Protein AF-A0A3N2CWB0-F1 (afdb_monomer_lite)

Organism: NCBI:txid86796

Sequence (95 aa):
MPRCPTCGLDPELCGDEQRVWYPHRNVCYRDRAQKVAERKWRELHAKEPFHDGTGKRWAKEYSPQTPYHYDDGVTVSVHPTDLSPDDTFQTERQA

pLDDT: mean 76.63, std 19.3, range [35.62, 98.25]

Secondary structure (DSSP, 8-state):
-PPPTTT---HHHHS-TT----------HHHHHHHHHHHHHHHHHTTS-EE-SSSS-EESS-BTTB-EETTTT------SS---TTS--------

Radius of gyration: 24.96 Å; chains: 1; bounding box: 55×62×45 Å

Structure (mmCIF, N/CA/C/O backbone):
data_AF-A0A3N2CWB0-F1
#
_entry.id   AF-A0A3N2CWB0-F1
#
loop_
_atom_site.group_PDB
_atom_site.id
_atom_site.type_symbol
_atom_site.label_atom_id
_atom_site.label_al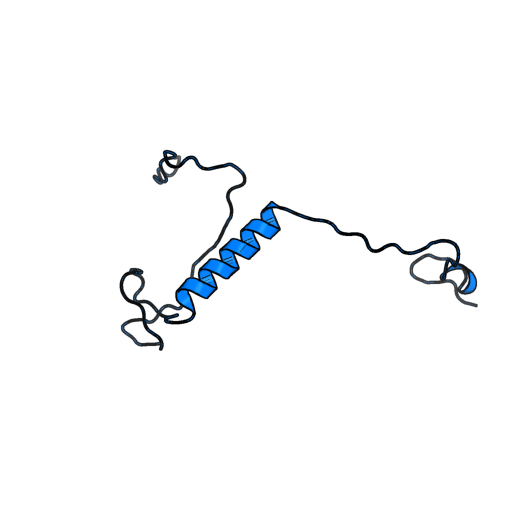t_id
_atom_site.label_comp_id
_atom_site.label_asym_id
_atom_site.label_entity_id
_atom_site.label_seq_id
_atom_site.pdbx_PDB_ins_code
_atom_site.Cartn_x
_atom_site.Cartn_y
_atom_site.Cartn_z
_atom_site.occupancy
_atom_site.B_iso_or_equiv
_atom_site.auth_seq_id
_atom_site.auth_comp_id
_atom_site.auth_asym_id
_atom_site.auth_atom_id
_atom_site.pdbx_PDB_model_num
ATOM 1 N N . MET A 1 1 ? 22.596 -42.278 -24.694 1.00 56.81 1 MET A N 1
ATOM 2 C CA . MET A 1 1 ? 22.153 -41.463 -23.541 1.00 56.81 1 MET A CA 1
ATOM 3 C C . MET A 1 1 ? 20.899 -40.704 -23.954 1.00 56.81 1 MET A C 1
ATOM 5 O O . MET A 1 1 ? 20.847 -40.312 -25.115 1.00 56.81 1 MET A O 1
ATOM 9 N N . PRO A 1 2 ? 19.864 -40.565 -23.105 1.00 73.12 2 PRO A N 1
ATOM 10 C CA . PRO A 1 2 ? 18.673 -39.806 -23.483 1.00 73.12 2 PRO A CA 1
ATOM 11 C C . PRO A 1 2 ? 19.013 -38.313 -23.645 1.00 73.12 2 PRO A C 1
ATOM 13 O O . PRO A 1 2 ? 19.788 -37.767 -22.861 1.00 73.12 2 PRO A O 1
ATOM 16 N N . ARG A 1 3 ? 18.445 -37.674 -24.676 1.00 78.12 3 ARG A N 1
ATOM 17 C CA . ARG A 1 3 ? 18.577 -36.231 -24.951 1.00 78.12 3 ARG A CA 1
ATOM 18 C C . ARG A 1 3 ? 17.885 -35.396 -23.872 1.00 78.12 3 ARG A C 1
ATOM 20 O O . ARG A 1 3 ? 16.944 -35.865 -23.232 1.00 78.12 3 ARG A O 1
ATOM 27 N N . CYS A 1 4 ? 18.321 -34.148 -23.704 1.00 72.00 4 CYS A N 1
ATOM 28 C CA . CYS A 1 4 ? 17.696 -33.201 -22.788 1.00 72.00 4 CYS A CA 1
ATOM 29 C C . CYS A 1 4 ? 16.213 -32.994 -23.159 1.00 72.00 4 CYS A C 1
ATOM 31 O O . CYS A 1 4 ? 15.926 -32.598 -24.289 1.00 72.00 4 CYS A O 1
ATOM 33 N N . PRO A 1 5 ? 15.260 -33.203 -22.235 1.00 65.19 5 PRO A N 1
ATOM 34 C CA . PRO A 1 5 ? 13.831 -33.090 -22.529 1.00 65.19 5 PRO A CA 1
ATOM 35 C C . PRO A 1 5 ? 13.359 -31.643 -22.753 1.00 65.19 5 PRO A C 1
ATOM 37 O O . PRO A 1 5 ? 12.273 -31.439 -23.284 1.00 65.19 5 PRO A O 1
ATOM 40 N N . THR A 1 6 ? 14.162 -30.644 -22.371 1.00 69.69 6 THR A N 1
ATOM 41 C CA . THR A 1 6 ? 13.813 -29.219 -22.501 1.00 69.69 6 THR A CA 1
ATOM 42 C C . THR A 1 6 ? 14.306 -28.612 -23.813 1.00 69.69 6 THR A C 1
ATOM 44 O O . THR A 1 6 ? 13.572 -27.870 -24.456 1.00 69.69 6 THR A O 1
ATOM 47 N N . CYS A 1 7 ? 15.547 -28.905 -24.219 1.00 73.31 7 CYS A N 1
ATOM 48 C CA . CYS A 1 7 ? 16.156 -28.317 -25.421 1.00 73.31 7 CYS A CA 1
ATOM 49 C C . CYS A 1 7 ? 16.476 -29.334 -26.528 1.00 73.31 7 CYS A C 1
ATOM 51 O O . CYS A 1 7 ? 16.884 -28.936 -27.615 1.00 73.31 7 CYS A O 1
ATOM 53 N N . GLY A 1 8 ? 16.300 -30.636 -26.281 1.00 71.75 8 GLY A N 1
ATOM 54 C CA . GLY A 1 8 ? 16.489 -31.697 -27.274 1.00 71.75 8 GLY A CA 1
ATOM 55 C C . GLY A 1 8 ? 17.943 -32.019 -27.634 1.00 71.75 8 GLY A C 1
ATOM 56 O O . GLY A 1 8 ? 18.160 -32.841 -28.522 1.00 71.75 8 GLY A O 1
ATOM 57 N N . LEU A 1 9 ? 18.928 -31.399 -26.977 1.00 70.62 9 LEU A N 1
ATOM 58 C CA . LEU A 1 9 ? 20.359 -31.614 -27.231 1.00 70.62 9 LEU A CA 1
ATOM 59 C C . LEU A 1 9 ? 20.931 -32.773 -26.402 1.00 70.62 9 LEU A C 1
ATOM 61 O O . LEU A 1 9 ? 20.358 -33.160 -25.380 1.00 70.62 9 LEU A O 1
ATOM 65 N N . ASP A 1 10 ? 22.068 -33.320 -26.836 1.00 72.44 10 ASP A N 1
ATOM 66 C CA . ASP A 1 10 ? 22.812 -34.311 -26.053 1.00 72.44 10 ASP A CA 1
ATOM 67 C C . ASP A 1 10 ? 23.320 -33.698 -24.728 1.00 72.44 10 ASP A C 1
ATOM 69 O O . ASP A 1 10 ? 23.606 -32.498 -24.688 1.00 72.44 10 ASP A O 1
ATOM 73 N N . PRO A 1 11 ? 23.428 -34.476 -23.630 1.00 64.88 11 PRO A N 1
ATOM 74 C CA . PRO A 1 11 ? 23.760 -33.945 -22.300 1.00 64.88 11 PRO A CA 1
ATOM 75 C C . PRO A 1 11 ? 25.053 -33.117 -22.239 1.00 64.88 11 PRO A C 1
ATOM 77 O O . PRO A 1 11 ? 25.100 -32.122 -21.523 1.00 64.88 11 PRO A O 1
ATOM 80 N N . GLU A 1 12 ? 26.059 -33.481 -23.035 1.00 62.47 12 GLU A N 1
ATOM 81 C CA . GLU A 1 12 ? 27.357 -32.793 -23.145 1.00 62.47 12 GLU A CA 1
ATOM 82 C C . GLU A 1 12 ? 27.254 -31.416 -23.827 1.00 62.47 12 GLU A C 1
ATOM 84 O O . GLU A 1 12 ? 28.090 -30.551 -23.605 1.00 62.47 12 GLU A O 1
ATOM 89 N N . LEU A 1 13 ? 26.203 -31.194 -24.624 1.00 61.53 13 LEU A N 1
ATOM 90 C CA . LEU A 1 13 ? 25.900 -29.928 -25.307 1.00 61.53 13 LEU A CA 1
ATOM 91 C C . LEU A 1 13 ? 24.814 -29.117 -24.584 1.00 61.53 13 LEU A C 1
ATOM 93 O O . LEU A 1 13 ? 24.601 -27.943 -24.880 1.00 61.53 13 LEU A O 1
ATOM 97 N N . CYS A 1 14 ? 24.084 -29.747 -23.660 1.00 66.69 14 CYS A N 1
ATOM 98 C CA . CYS A 1 14 ? 23.040 -29.096 -22.874 1.00 66.69 14 CYS A CA 1
ATOM 99 C C . CYS A 1 14 ? 23.624 -28.083 -21.869 1.00 66.69 14 CYS A C 1
ATOM 101 O O . CYS A 1 14 ? 22.936 -27.132 -21.494 1.00 66.69 14 CYS A O 1
ATOM 103 N N . GLY A 1 15 ? 24.881 -28.267 -21.457 1.00 59.38 15 GLY A N 1
ATOM 104 C CA . GLY A 1 15 ? 25.702 -27.244 -20.815 1.00 59.38 15 GLY A CA 1
ATOM 105 C C . GLY A 1 15 ? 26.586 -26.580 -21.863 1.00 59.38 15 GLY A C 1
ATOM 106 O O . GLY A 1 15 ? 27.698 -27.027 -22.102 1.00 59.38 15 GLY A O 1
ATOM 107 N N . ASP A 1 16 ? 26.079 -25.547 -22.530 1.00 57.75 16 ASP A N 1
ATOM 108 C CA . ASP A 1 16 ? 26.852 -24.813 -23.532 1.00 57.75 16 ASP A CA 1
ATOM 109 C C . ASP A 1 16 ? 27.947 -23.981 -22.836 1.00 57.75 16 ASP A C 1
ATOM 111 O O . ASP A 1 16 ? 27.694 -22.871 -22.369 1.00 57.75 16 ASP A O 1
ATOM 115 N N . GLU A 1 17 ? 29.164 -24.530 -22.748 1.00 54.88 17 GLU A N 1
ATOM 116 C CA . GLU A 1 17 ? 30.352 -23.849 -22.205 1.00 54.88 17 GLU A CA 1
ATOM 117 C C . GLU A 1 17 ? 30.725 -22.570 -22.989 1.00 54.88 17 GLU A C 1
ATOM 119 O O . GLU A 1 17 ? 31.504 -21.753 -22.497 1.00 54.88 17 GLU A O 1
ATOM 124 N N . GLN A 1 18 ? 30.158 -22.354 -24.187 1.00 47.84 18 GLN A N 1
ATOM 125 C CA . GLN A 1 18 ? 30.347 -21.143 -24.995 1.00 47.84 18 GLN A CA 1
ATOM 126 C C . GLN A 1 18 ? 29.229 -20.105 -24.809 1.00 47.84 18 GLN A C 1
ATOM 128 O O . GLN A 1 18 ? 29.427 -18.928 -25.128 1.00 47.84 18 GLN A O 1
ATOM 133 N N . ARG A 1 19 ? 28.066 -20.481 -24.260 1.00 50.09 19 ARG A N 1
ATOM 134 C CA . ARG A 1 19 ? 27.010 -19.533 -23.876 1.00 50.09 19 ARG A CA 1
ATOM 135 C C . ARG A 1 19 ? 27.170 -19.143 -22.420 1.00 50.09 19 ARG A C 1
ATOM 137 O O . ARG A 1 19 ? 26.628 -19.761 -21.507 1.00 50.09 19 ARG A O 1
ATOM 144 N N . VAL A 1 20 ? 27.855 -18.023 -22.216 1.00 51.75 20 VAL A N 1
ATOM 145 C CA . VAL A 1 20 ? 27.803 -17.304 -20.946 1.00 51.75 20 VAL A CA 1
ATOM 146 C C . VAL A 1 20 ? 26.357 -16.851 -20.725 1.00 51.75 20 VAL A C 1
ATOM 148 O O . VAL A 1 20 ? 25.847 -15.959 -21.404 1.00 51.75 20 VAL A O 1
ATOM 151 N N . TRP A 1 21 ? 25.665 -17.498 -19.792 1.00 55.03 21 TRP A N 1
ATOM 152 C CA . TRP A 1 21 ? 24.341 -17.080 -19.348 1.00 55.03 21 TRP A CA 1
ATOM 153 C C . TRP A 1 21 ? 24.490 -15.780 -18.556 1.00 55.03 21 TRP A C 1
ATOM 155 O O . TRP A 1 21 ? 24.853 -15.787 -17.381 1.00 55.03 21 TRP A O 1
ATOM 165 N N . TYR A 1 22 ? 24.253 -14.645 -19.210 1.00 51.12 22 TYR A N 1
ATOM 166 C CA . TYR A 1 22 ? 24.308 -13.343 -18.553 1.00 51.12 22 TYR A CA 1
ATOM 167 C C . TYR A 1 22 ? 23.006 -13.066 -17.789 1.00 51.12 22 TYR A C 1
ATOM 169 O O . TYR A 1 22 ? 21.915 -13.312 -18.319 1.00 51.12 22 TYR A O 1
ATOM 177 N N . PRO A 1 23 ? 23.078 -12.520 -16.562 1.00 54.97 23 PRO A N 1
ATOM 178 C CA . PRO A 1 23 ? 21.887 -12.063 -15.865 1.00 54.97 23 PRO A CA 1
ATOM 179 C C . PRO A 1 23 ? 21.203 -10.974 -16.699 1.00 54.97 23 PRO A C 1
ATOM 181 O O . PRO A 1 23 ? 21.825 -9.983 -17.079 1.00 54.97 23 PRO A O 1
ATOM 184 N N . HIS A 1 24 ? 19.914 -11.149 -16.974 1.00 48.47 24 HIS A N 1
ATOM 185 C CA . HIS A 1 24 ? 19.094 -10.144 -17.642 1.00 48.47 24 HIS A CA 1
ATOM 186 C C . HIS A 1 24 ? 18.135 -9.511 -16.629 1.00 48.47 24 HIS A C 1
ATOM 188 O O . HIS A 1 24 ? 17.626 -10.180 -15.730 1.00 48.47 24 HIS A O 1
ATOM 194 N N . ARG A 1 25 ? 17.892 -8.203 -16.764 1.00 59.66 25 ARG A N 1
ATOM 195 C CA . ARG A 1 25 ? 16.962 -7.451 -15.913 1.00 59.66 25 ARG A CA 1
ATOM 196 C C . ARG A 1 25 ? 15.933 -6.737 -16.775 1.00 59.66 25 ARG A C 1
ATOM 198 O O . ARG A 1 25 ? 16.286 -5.829 -17.520 1.00 59.66 25 ARG A O 1
ATOM 205 N N . ASN A 1 26 ? 14.666 -7.076 -16.577 1.00 69.06 26 ASN A N 1
ATOM 206 C CA . ASN A 1 26 ? 13.537 -6.327 -17.121 1.00 69.06 26 ASN A CA 1
ATOM 207 C C . ASN A 1 26 ? 13.005 -5.364 -16.053 1.00 69.06 26 ASN A C 1
ATOM 209 O O . ASN A 1 26 ? 12.846 -5.751 -14.897 1.00 69.06 26 ASN A O 1
ATOM 213 N N . VAL A 1 27 ? 12.753 -4.103 -16.418 1.00 71.94 27 VAL A N 1
ATOM 214 C CA . VAL A 1 27 ? 12.239 -3.078 -15.495 1.00 71.94 27 VAL A CA 1
ATOM 215 C C . VAL A 1 27 ? 10.935 -2.513 -16.043 1.00 71.94 27 VAL A C 1
ATOM 217 O O . VAL A 1 27 ? 10.928 -1.861 -17.082 1.00 71.94 27 VAL A O 1
ATOM 220 N N . CYS A 1 28 ? 9.836 -2.715 -15.316 1.00 80.00 28 CYS A N 1
ATOM 221 C CA . CYS A 1 28 ? 8.579 -2.017 -15.566 1.00 80.00 28 CYS A CA 1
ATOM 222 C C . CYS A 1 28 ? 8.451 -0.846 -14.583 1.00 80.00 28 CYS A C 1
ATOM 224 O O . CYS A 1 28 ? 8.266 -1.048 -13.384 1.00 80.00 28 CYS A O 1
ATOM 226 N N . TYR A 1 29 ? 8.555 0.391 -15.075 1.00 79.19 29 TYR A N 1
ATOM 227 C CA . TYR A 1 29 ? 8.484 1.581 -14.218 1.00 79.19 29 TYR A CA 1
ATOM 228 C C . TYR A 1 29 ? 7.106 1.777 -13.578 1.00 79.19 29 TYR A C 1
ATOM 230 O O . TYR A 1 29 ? 7.039 2.203 -12.426 1.00 79.19 29 TYR A O 1
ATOM 238 N N . ARG A 1 30 ? 6.026 1.402 -14.279 1.00 84.19 30 ARG A N 1
ATOM 239 C CA . ARG A 1 30 ? 4.662 1.437 -13.734 1.00 84.19 30 ARG A CA 1
ATOM 240 C C . ARG A 1 30 ? 4.515 0.495 -12.541 1.00 84.19 30 ARG A C 1
ATOM 242 O O . ARG A 1 30 ? 4.075 0.928 -11.483 1.00 84.19 30 ARG A O 1
ATOM 249 N N . ASP A 1 31 ? 4.933 -0.762 -12.695 1.00 84.88 31 ASP A N 1
ATOM 250 C CA . ASP A 1 31 ? 4.899 -1.746 -11.606 1.00 84.88 31 ASP A CA 1
ATOM 251 C C . ASP A 1 31 ? 5.786 -1.305 -10.435 1.00 84.88 31 ASP A C 1
ATOM 253 O O . ASP A 1 31 ? 5.347 -1.289 -9.288 1.00 84.88 31 ASP A O 1
ATOM 257 N N . ARG A 1 32 ? 6.998 -0.808 -10.722 1.00 83.06 32 ARG A N 1
ATOM 258 C CA . ARG A 1 32 ? 7.882 -0.238 -9.697 1.00 83.06 32 ARG A CA 1
ATOM 259 C C . ARG A 1 32 ? 7.195 0.881 -8.908 1.00 83.06 32 ARG A C 1
ATOM 261 O O . ARG A 1 32 ? 7.301 0.902 -7.684 1.00 83.06 32 ARG A O 1
ATOM 268 N N . ALA A 1 33 ? 6.523 1.812 -9.584 1.00 87.75 33 ALA A N 1
ATOM 269 C CA . ALA A 1 33 ? 5.814 2.911 -8.935 1.00 87.75 33 ALA A CA 1
ATOM 270 C C . ALA A 1 33 ? 4.628 2.407 -8.100 1.00 87.75 33 ALA A C 1
ATOM 272 O O . ALA A 1 33 ? 4.479 2.818 -6.949 1.00 87.75 33 ALA A O 1
ATOM 273 N N . GLN A 1 34 ? 3.844 1.465 -8.631 1.00 89.75 34 GLN A N 1
ATOM 274 C CA . GLN A 1 34 ? 2.728 0.853 -7.913 1.00 89.75 34 GLN A CA 1
ATOM 275 C C . GLN A 1 34 ? 3.201 0.141 -6.641 1.00 89.75 34 GLN A C 1
ATOM 277 O O . GLN A 1 34 ? 2.668 0.397 -5.566 1.00 89.75 34 GLN A O 1
ATOM 282 N N . LYS A 1 35 ? 4.270 -0.659 -6.716 1.00 89.81 35 LYS A N 1
ATOM 283 C CA . LYS A 1 35 ? 4.857 -1.331 -5.545 1.00 89.81 35 LYS A CA 1
ATOM 284 C C . LYS A 1 35 ? 5.357 -0.346 -4.491 1.00 89.81 35 LYS A C 1
ATOM 286 O O . LYS A 1 35 ? 5.246 -0.605 -3.294 1.00 89.81 35 LYS A O 1
ATOM 291 N N . VAL A 1 36 ? 5.903 0.7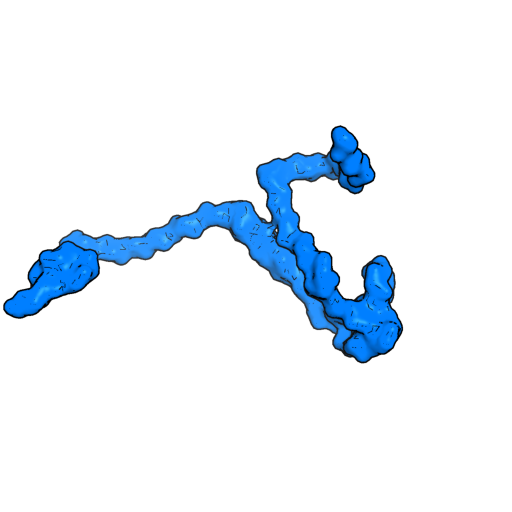95 -4.914 1.00 90.38 36 VAL A N 1
ATOM 292 C CA . VAL A 1 36 ? 6.292 1.872 -3.991 1.00 90.38 36 VAL A CA 1
ATOM 293 C C . VAL A 1 36 ? 5.064 2.500 -3.330 1.00 90.38 36 VAL A C 1
ATOM 295 O O . VAL A 1 36 ? 5.105 2.743 -2.125 1.00 90.38 36 VAL A O 1
ATOM 298 N N . ALA A 1 37 ? 3.988 2.750 -4.078 1.00 91.31 37 ALA A N 1
ATOM 299 C CA . ALA A 1 37 ? 2.747 3.304 -3.541 1.00 91.31 37 ALA A CA 1
ATOM 300 C C . ALA A 1 37 ? 2.083 2.348 -2.534 1.00 91.31 37 ALA A C 1
ATOM 302 O O . ALA A 1 37 ? 1.773 2.764 -1.421 1.00 91.31 37 ALA A O 1
ATOM 303 N N . GLU A 1 38 ? 1.966 1.060 -2.876 1.00 93.00 38 GLU A N 1
ATOM 304 C CA . GLU A 1 38 ? 1.471 0.000 -1.984 1.00 93.00 38 GLU A CA 1
ATOM 305 C C . GLU A 1 38 ? 2.280 -0.055 -0.678 1.00 93.00 38 GLU A C 1
ATOM 307 O O . GLU A 1 38 ? 1.720 -0.143 0.413 1.00 93.00 38 GLU A O 1
ATOM 312 N N . ARG A 1 39 ? 3.614 0.039 -0.766 1.00 94.19 39 ARG A N 1
ATOM 313 C CA . ARG A 1 39 ? 4.473 0.053 0.423 1.00 94.19 39 ARG A CA 1
ATOM 314 C C . ARG A 1 39 ? 4.230 1.287 1.291 1.00 94.19 39 ARG A C 1
ATOM 316 O O . ARG A 1 39 ? 4.071 1.140 2.497 1.00 94.19 39 ARG A O 1
ATOM 323 N N . LYS A 1 40 ? 4.169 2.480 0.692 1.00 93.50 40 LYS A N 1
ATOM 324 C CA . LYS A 1 40 ? 3.893 3.726 1.427 1.00 93.50 40 LYS A CA 1
ATOM 325 C C . LYS A 1 40 ? 2.531 3.691 2.122 1.00 93.50 40 LYS A C 1
ATOM 327 O O . LYS A 1 40 ? 2.422 4.159 3.250 1.00 93.50 40 LYS A O 1
ATOM 332 N N . TRP A 1 41 ? 1.517 3.118 1.471 1.00 93.50 41 TRP A N 1
ATOM 333 C CA . TRP A 1 41 ? 0.189 2.924 2.056 1.00 93.50 41 TRP A CA 1
ATOM 334 C C . TRP A 1 41 ? 0.246 2.080 3.333 1.00 93.50 41 TRP A C 1
ATOM 336 O O . TRP A 1 41 ? -0.266 2.493 4.372 1.00 93.50 41 TRP A O 1
ATOM 346 N N . ARG A 1 42 ? 0.944 0.940 3.285 1.00 94.31 42 ARG A N 1
ATOM 347 C CA . ARG A 1 42 ? 1.143 0.072 4.455 1.00 94.31 42 ARG A CA 1
ATOM 348 C C . ARG A 1 42 ? 1.936 0.763 5.557 1.00 94.31 42 ARG A C 1
ATOM 350 O O . ARG A 1 42 ? 1.563 0.685 6.719 1.00 94.31 42 ARG A O 1
ATOM 357 N N . GLU A 1 43 ? 3.021 1.450 5.204 1.00 94.00 43 GLU A N 1
ATOM 358 C CA . GLU A 1 43 ? 3.869 2.170 6.164 1.00 94.00 43 GLU A CA 1
ATOM 359 C C . GLU A 1 43 ? 3.096 3.263 6.915 1.00 94.00 43 GLU A C 1
ATOM 361 O O . GLU A 1 43 ? 3.291 3.424 8.120 1.00 94.00 43 GLU A O 1
ATOM 366 N N . LEU A 1 44 ? 2.199 3.978 6.226 1.00 93.50 44 LEU A N 1
ATOM 367 C CA . LEU A 1 44 ? 1.368 5.026 6.820 1.00 93.50 44 LEU A CA 1
ATOM 368 C C . LEU A 1 44 ? 0.455 4.480 7.930 1.00 93.50 44 LEU A C 1
ATOM 370 O O . LEU A 1 44 ? 0.337 5.106 8.982 1.00 93.50 44 LEU A O 1
ATOM 374 N N . HIS A 1 45 ? -0.131 3.300 7.722 1.00 94.56 45 HIS A N 1
ATOM 375 C CA . HIS A 1 45 ? -1.119 2.711 8.634 1.00 94.56 45 HIS A CA 1
ATOM 376 C C . HIS A 1 45 ? -0.544 1.624 9.548 1.00 94.56 45 HIS A C 1
ATOM 378 O O . HIS A 1 45 ? -1.233 1.128 10.431 1.00 94.56 45 HIS A O 1
ATOM 384 N N . ALA A 1 46 ? 0.739 1.278 9.409 1.00 94.12 46 ALA A N 1
ATOM 385 C CA . ALA A 1 46 ? 1.369 0.205 10.180 1.00 94.12 46 ALA A CA 1
ATOM 386 C C . ALA A 1 46 ? 1.273 0.399 11.703 1.00 94.12 46 ALA A C 1
ATOM 388 O O . ALA A 1 46 ? 1.253 -0.576 12.450 1.00 94.12 46 ALA A O 1
ATOM 389 N N . LYS A 1 47 ? 1.242 1.652 12.179 1.00 95.69 47 LYS A N 1
ATOM 390 C CA . LYS A 1 47 ? 1.142 1.956 13.615 1.00 95.69 47 LYS A CA 1
ATOM 391 C C . LYS A 1 47 ? -0.277 1.833 14.152 1.00 95.69 47 LYS A C 1
ATOM 393 O O . LYS A 1 47 ? -0.428 1.496 15.321 1.00 95.69 47 LYS A O 1
ATOM 398 N N . GLU A 1 48 ? -1.276 2.136 13.332 1.00 97.19 48 GLU A N 1
ATOM 399 C CA . GLU A 1 48 ? -2.692 2.151 13.695 1.00 97.19 48 GLU A CA 1
ATOM 400 C C . GLU A 1 48 ? -3.484 1.565 12.525 1.00 97.19 48 GLU A C 1
ATOM 402 O O . GLU A 1 48 ? -3.976 2.313 11.686 1.00 97.19 48 GLU A O 1
ATOM 407 N N . PRO A 1 49 ? -3.540 0.229 12.401 1.00 97.50 49 PRO A N 1
ATOM 408 C CA . PRO A 1 49 ? -4.026 -0.399 11.184 1.00 97.50 49 PRO A CA 1
ATOM 409 C C . PRO A 1 49 ? -5.550 -0.476 11.091 1.00 97.50 49 PRO A C 1
ATOM 411 O O . PRO A 1 49 ? -6.057 -0.837 10.034 1.00 97.50 49 PRO A O 1
ATOM 414 N N . PHE A 1 50 ? -6.283 -0.164 12.161 1.00 98.25 50 PHE A N 1
ATOM 415 C CA . PHE A 1 50 ? -7.738 -0.283 12.193 1.00 98.25 50 PHE A CA 1
ATOM 416 C C . PHE A 1 50 ? -8.423 1.082 12.188 1.00 98.25 50 PHE A C 1
ATOM 418 O O . PHE A 1 50 ? -7.972 1.989 12.880 1.00 98.25 50 PHE A O 1
ATOM 425 N N . HIS A 1 51 ? -9.538 1.228 11.472 1.00 96.56 51 HIS A N 1
ATOM 426 C CA . HIS A 1 51 ? -10.312 2.466 11.389 1.00 96.56 51 HIS A CA 1
ATOM 427 C C . HIS A 1 51 ? -11.826 2.237 11.433 1.00 96.56 51 HIS A C 1
ATOM 429 O O . HIS A 1 51 ? -12.332 1.120 11.333 1.00 96.56 51 HIS A O 1
ATOM 435 N N . ASP A 1 52 ? -12.564 3.330 11.603 1.00 96.62 52 ASP A N 1
ATOM 436 C CA . ASP A 1 52 ? -14.029 3.369 11.725 1.00 96.62 52 ASP A CA 1
ATOM 437 C C . ASP A 1 52 ? -14.779 3.458 10.378 1.00 96.62 52 ASP A C 1
ATOM 439 O O . ASP A 1 52 ? -15.982 3.698 10.340 1.00 96.62 52 ASP A O 1
ATOM 443 N N . GLY A 1 53 ? -14.070 3.301 9.257 1.00 92.81 53 GLY A N 1
ATOM 444 C CA . GLY A 1 53 ? -14.615 3.462 7.902 1.00 92.81 53 GLY A CA 1
ATOM 445 C C . GLY A 1 53 ? -14.645 4.909 7.392 1.00 92.81 53 GLY A C 1
ATOM 446 O O . GLY A 1 53 ? -14.798 5.121 6.195 1.00 92.81 53 GLY A O 1
ATOM 447 N N . THR A 1 54 ? -14.436 5.911 8.253 1.00 92.12 54 THR A N 1
ATOM 448 C CA . THR A 1 54 ? -14.416 7.333 7.851 1.00 92.12 54 THR A CA 1
ATOM 449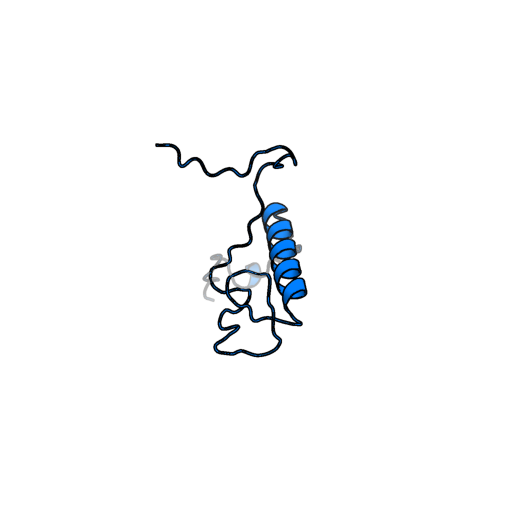 C C . THR A 1 54 ? -13.014 7.852 7.533 1.00 92.12 54 THR A C 1
ATOM 451 O O . THR A 1 54 ? -12.865 8.941 6.978 1.00 92.12 54 THR A O 1
ATOM 454 N N . GLY A 1 55 ? -11.982 7.107 7.944 1.00 84.50 55 GLY A N 1
ATOM 455 C CA . GLY A 1 55 ? -10.575 7.494 7.818 1.00 84.50 55 GLY A CA 1
ATOM 456 C C . GLY A 1 55 ? -10.139 8.591 8.796 1.00 84.50 55 GLY A C 1
ATOM 457 O O . GLY A 1 55 ? -8.988 9.020 8.750 1.00 84.50 55 GLY A O 1
ATOM 458 N N . LYS A 1 56 ? -11.027 9.053 9.690 1.00 90.00 56 LYS A N 1
ATOM 459 C CA . LYS A 1 56 ? -10.721 10.093 10.689 1.00 90.00 56 LYS A CA 1
ATOM 460 C C . LYS A 1 56 ? -10.257 9.521 12.021 1.00 90.00 56 LYS A C 1
ATOM 462 O O . LYS A 1 56 ? -9.553 10.203 12.762 1.00 90.00 56 LYS A O 1
ATOM 467 N N . ARG A 1 57 ? -10.666 8.292 12.337 1.00 94.06 57 ARG A N 1
ATOM 468 C CA . ARG A 1 57 ? -10.319 7.612 13.581 1.00 94.06 57 ARG A CA 1
ATOM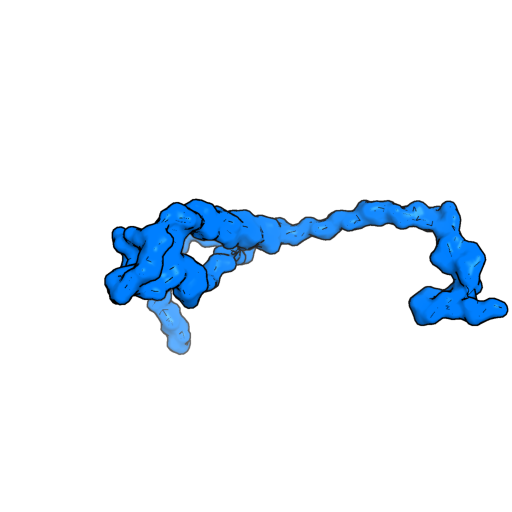 469 C C . ARG A 1 57 ? -9.584 6.321 13.275 1.00 94.06 57 ARG A C 1
ATOM 471 O O . ARG A 1 57 ? -10.127 5.458 12.590 1.00 94.06 57 ARG A O 1
ATOM 478 N N . TRP A 1 58 ? -8.393 6.204 13.849 1.00 96.81 58 TRP A N 1
ATOM 479 C CA . TRP A 1 58 ? -7.504 5.059 13.707 1.00 96.81 58 TRP A CA 1
ATOM 480 C C . TRP A 1 58 ? -7.167 4.465 15.077 1.00 96.81 58 TRP A C 1
ATOM 482 O O . TRP A 1 58 ? -7.265 5.145 16.102 1.00 96.81 58 TRP A O 1
ATOM 492 N N . ALA A 1 59 ? -6.837 3.179 15.105 1.00 97.56 59 ALA A N 1
ATOM 493 C CA . ALA A 1 59 ? -6.526 2.435 16.313 1.00 97.56 59 ALA A CA 1
ATOM 494 C C . ALA A 1 59 ? -5.478 1.350 16.049 1.00 97.56 59 ALA A C 1
ATOM 496 O O . ALA A 1 59 ? -5.382 0.787 14.958 1.00 97.56 59 ALA A O 1
ATOM 497 N N . LYS A 1 60 ? -4.707 1.035 17.094 1.00 98.06 60 LYS A N 1
ATOM 498 C CA . LYS A 1 60 ? -3.702 -0.039 17.075 1.00 98.06 60 LYS A CA 1
ATOM 499 C C . LYS A 1 60 ? -4.315 -1.434 17.043 1.00 98.06 60 LYS A C 1
ATOM 501 O O . LYS A 1 60 ? -3.717 -2.355 16.500 1.00 98.06 60 LYS A O 1
ATOM 506 N N . GLU A 1 61 ? -5.490 -1.579 17.641 1.00 97.94 61 GLU A N 1
ATOM 507 C CA . GLU A 1 61 ? -6.171 -2.852 17.834 1.00 97.94 61 GLU A CA 1
ATOM 508 C C . GLU A 1 61 ? -7.582 -2.786 17.259 1.00 97.94 61 GLU A C 1
ATOM 510 O O . GLU A 1 61 ? -8.211 -1.724 17.207 1.00 97.94 61 GLU A O 1
ATOM 515 N N . TYR A 1 62 ? -8.075 -3.946 16.838 1.00 97.62 62 TYR A N 1
ATOM 516 C CA . TYR A 1 62 ? -9.450 -4.102 16.401 1.00 97.62 62 TYR A CA 1
ATOM 517 C C . TYR A 1 62 ? -10.417 -3.773 17.544 1.00 97.62 62 TYR A C 1
ATOM 519 O O . TYR A 1 62 ? -10.236 -4.208 18.682 1.00 97.62 62 TYR A O 1
ATOM 527 N N . SER A 1 63 ? -11.495 -3.061 17.222 1.00 98.00 63 SER A N 1
ATOM 528 C CA . SER A 1 63 ? -12.620 -2.868 18.134 1.00 98.00 63 SER A CA 1
ATOM 529 C C . SER A 1 63 ? -13.924 -2.728 17.349 1.00 98.00 63 SER A C 1
ATOM 531 O O . SER A 1 63 ? -13.884 -2.372 16.171 1.00 98.00 63 SER A O 1
ATOM 533 N N . PRO A 1 64 ? -15.097 -2.905 17.981 1.00 97.88 64 PRO A N 1
ATOM 534 C CA . PRO A 1 64 ? -16.370 -2.593 17.333 1.00 97.88 64 PRO A CA 1
ATOM 535 C C . PRO A 1 64 ? -16.472 -1.141 16.827 1.00 97.88 64 PRO A C 1
ATOM 537 O O . PRO A 1 64 ? -17.260 -0.867 15.929 1.00 97.88 64 PRO A O 1
ATOM 540 N N . GLN A 1 65 ? -15.694 -0.206 17.390 1.00 97.00 65 GLN A N 1
ATOM 541 C CA . GLN A 1 65 ? -15.652 1.196 16.959 1.00 97.00 65 GLN A CA 1
ATOM 542 C C . GLN A 1 65 ? -14.667 1.449 15.809 1.00 97.00 65 GLN A C 1
ATOM 544 O O . GLN A 1 65 ? -14.821 2.435 15.096 1.00 97.00 65 GLN A O 1
ATOM 549 N N . THR A 1 66 ? -13.669 0.584 15.629 1.00 97.75 66 THR A N 1
ATOM 550 C CA . THR A 1 66 ? -12.684 0.620 14.536 1.00 97.75 66 THR A CA 1
ATOM 551 C C . THR A 1 66 ? -12.533 -0.781 13.934 1.00 97.75 66 THR A C 1
ATOM 553 O O . THR A 1 66 ? -11.523 -1.446 14.182 1.00 97.75 66 THR A O 1
ATOM 556 N N . PRO A 1 67 ? -13.556 -1.292 13.224 1.00 97.81 67 PRO A N 1
ATOM 557 C CA . PRO A 1 67 ? -13.575 -2.693 12.827 1.00 97.81 67 PRO A CA 1
ATOM 558 C C . PRO A 1 67 ? -12.831 -2.982 11.517 1.00 97.81 67 PRO A C 1
ATOM 560 O O . PRO A 1 67 ? -12.582 -4.149 11.230 1.00 97.81 67 PRO A O 1
ATOM 563 N N . TYR A 1 68 ? -12.496 -1.963 10.721 1.00 97.81 68 TYR A N 1
ATOM 564 C CA . TYR A 1 68 ? -11.938 -2.141 9.377 1.00 97.81 68 TYR A CA 1
ATOM 565 C C . TYR A 1 68 ? -10.418 -2.031 9.399 1.00 97.81 68 TYR A C 1
ATOM 567 O O . TYR A 1 68 ? -9.887 -1.073 9.955 1.00 97.81 68 TYR A O 1
ATOM 575 N N . HIS A 1 69 ? -9.714 -2.984 8.800 1.00 97.50 69 HIS A N 1
ATOM 576 C CA . HIS A 1 69 ? -8.275 -2.893 8.576 1.00 97.50 69 HIS A CA 1
ATOM 577 C C . HIS A 1 69 ? -7.978 -1.951 7.395 1.00 97.50 69 HIS A C 1
ATOM 579 O O . HIS A 1 69 ? -8.764 -1.863 6.459 1.00 97.50 69 HIS A O 1
ATOM 585 N N . TYR A 1 70 ? -6.825 -1.278 7.384 1.00 95.44 70 TYR A N 1
ATOM 586 C CA . TYR A 1 70 ? -6.458 -0.294 6.350 1.00 95.44 70 TYR A CA 1
ATOM 587 C C . TYR A 1 70 ? -6.395 -0.846 4.914 1.00 95.44 70 TYR A C 1
ATOM 589 O O . TYR A 1 70 ? -6.345 -0.077 3.959 1.00 95.44 70 TYR A O 1
ATOM 597 N N . ASP A 1 71 ? -6.357 -2.167 4.752 1.00 95.44 71 ASP A N 1
ATOM 598 C CA . ASP A 1 71 ? -6.373 -2.838 3.446 1.00 95.44 71 ASP A CA 1
ATOM 599 C C . ASP A 1 71 ? -7.771 -3.372 3.069 1.00 95.44 71 ASP A C 1
ATOM 601 O O . ASP A 1 71 ? -7.962 -3.869 1.957 1.00 95.44 71 ASP A O 1
ATOM 605 N N . ASP A 1 72 ? -8.769 -3.251 3.949 1.00 94.94 72 ASP A N 1
ATOM 606 C CA . ASP A 1 72 ? -10.121 -3.744 3.688 1.00 94.94 72 ASP A CA 1
ATOM 607 C C . ASP A 1 72 ? -10.809 -2.879 2.624 1.00 94.94 72 ASP A C 1
ATOM 609 O O . ASP A 1 72 ? -11.191 -1.733 2.855 1.00 94.94 72 ASP A O 1
ATOM 613 N N . GLY A 1 73 ? -10.978 -3.443 1.425 1.00 87.75 73 GLY A N 1
ATOM 614 C CA . GLY A 1 73 ? -11.654 -2.774 0.309 1.00 87.75 73 GLY A CA 1
ATOM 615 C C . GLY A 1 73 ? -10.834 -1.677 -0.381 1.00 87.75 73 GLY A C 1
ATOM 616 O O . GLY A 1 73 ? -11.384 -0.935 -1.194 1.00 87.75 73 GLY A O 1
ATOM 617 N N . VAL A 1 74 ? -9.531 -1.574 -0.102 1.00 89.50 74 VAL A N 1
ATOM 618 C CA . VAL A 1 74 ? -8.649 -0.556 -0.693 1.00 89.50 74 VAL A CA 1
ATOM 619 C C . VAL A 1 74 ? -7.900 -1.111 -1.906 1.00 89.50 74 VAL A C 1
ATOM 621 O O . VAL A 1 74 ? -7.329 -2.197 -1.869 1.00 89.50 74 VAL A O 1
ATOM 624 N N . THR A 1 75 ? -7.863 -0.340 -2.997 1.00 91.75 75 THR A N 1
ATOM 625 C CA . THR A 1 75 ? -7.019 -0.617 -4.171 1.00 91.75 75 THR A CA 1
ATOM 626 C C . THR A 1 75 ? -6.054 0.541 -4.393 1.00 91.75 75 THR A C 1
ATOM 628 O O . THR A 1 75 ? -6.480 1.672 -4.615 1.00 91.75 75 THR A O 1
ATOM 631 N N . VAL A 1 76 ? -4.750 0.261 -4.361 1.00 87.50 76 VAL A N 1
ATOM 632 C CA . VAL A 1 76 ? -3.698 1.245 -4.652 1.00 87.50 76 VAL A CA 1
ATOM 633 C C . VAL A 1 76 ? -3.243 1.076 -6.100 1.00 87.50 76 VAL A C 1
ATOM 635 O O . VAL A 1 76 ? -2.692 0.040 -6.466 1.00 87.50 76 VAL A O 1
ATOM 638 N N . SER A 1 77 ? -3.451 2.097 -6.930 1.00 87.19 77 SER A N 1
ATOM 639 C CA . SER A 1 77 ? -3.080 2.085 -8.351 1.00 87.19 77 SER A CA 1
ATOM 640 C C . SER A 1 77 ? -2.276 3.322 -8.741 1.00 87.19 77 SER A C 1
ATOM 642 O O . SER A 1 77 ? -2.485 4.401 -8.193 1.00 87.19 77 SER A O 1
ATOM 644 N N . VAL A 1 78 ? -1.396 3.180 -9.733 1.00 83.06 78 VAL A N 1
ATOM 645 C CA . VAL A 1 78 ? -0.715 4.306 -10.389 1.00 83.06 78 VAL A CA 1
ATOM 646 C C . VAL A 1 78 ? -1.350 4.518 -11.754 1.00 83.06 78 VAL A C 1
ATOM 648 O O . VAL A 1 78 ? -1.425 3.582 -12.555 1.00 83.06 78 VAL A O 1
ATOM 651 N N . HIS A 1 79 ? -1.821 5.736 -12.007 1.00 80.19 79 HIS A N 1
ATOM 652 C CA . HIS A 1 79 ? -2.449 6.081 -13.275 1.00 80.19 79 HIS A CA 1
ATOM 653 C C . HIS A 1 79 ? -1.395 6.107 -14.405 1.00 80.19 79 HIS A C 1
ATOM 655 O O . HIS A 1 79 ? -0.263 6.531 -14.168 1.00 80.19 79 HIS A O 1
ATOM 661 N N . PRO A 1 80 ? -1.709 5.618 -15.623 1.00 69.06 80 PRO A N 1
ATOM 662 C CA . PRO A 1 80 ? -0.756 5.584 -16.738 1.00 69.06 80 PRO A CA 1
ATOM 663 C C . PRO A 1 80 ? -0.436 6.965 -17.329 1.00 69.06 80 PRO A C 1
ATOM 665 O O . PRO A 1 80 ? 0.517 7.084 -18.095 1.00 69.06 80 PRO A O 1
ATOM 668 N N . THR A 1 81 ? -1.225 7.981 -16.992 1.00 66.19 81 THR A N 1
ATOM 669 C CA . THR A 1 81 ? -1.001 9.382 -17.359 1.00 66.19 81 THR A CA 1
ATOM 670 C C . THR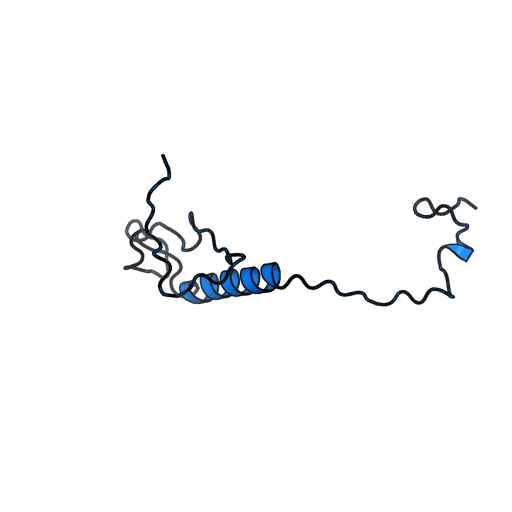 A 1 81 ? -0.842 10.213 -16.097 1.00 66.19 81 THR A C 1
ATOM 672 O O . THR A 1 81 ? -1.484 9.908 -15.087 1.00 66.19 81 THR A O 1
ATOM 675 N N . ASP A 1 82 ? -0.020 11.262 -16.165 1.00 57.12 82 ASP A N 1
ATOM 676 C CA . ASP A 1 82 ? 0.034 12.277 -15.117 1.00 57.12 82 ASP A CA 1
ATOM 677 C C . ASP A 1 82 ? -1.354 12.913 -15.001 1.00 57.12 82 ASP A C 1
ATOM 679 O O . ASP A 1 82 ? -1.823 13.567 -15.930 1.00 57.12 82 ASP A O 1
ATOM 683 N N . LEU A 1 83 ? -2.028 12.659 -13.880 1.00 54.97 83 LEU A N 1
ATOM 684 C CA . LEU A 1 83 ? -3.199 13.426 -13.484 1.00 54.97 83 LEU A CA 1
ATOM 685 C C . LEU A 1 83 ? -2.651 14.751 -12.970 1.00 54.97 83 LEU A C 1
ATOM 687 O O . LEU A 1 83 ? -1.911 14.787 -11.982 1.00 54.97 83 LEU A O 1
ATOM 691 N N . SER A 1 84 ? -2.929 15.825 -13.695 1.00 49.31 84 SER A N 1
ATOM 692 C CA . SER A 1 84 ? -2.570 17.158 -13.240 1.00 49.31 84 SER A CA 1
ATOM 693 C C . SER A 1 84 ? -3.316 17.458 -11.928 1.00 49.31 84 SER A C 1
ATOM 695 O O . SER A 1 84 ? -4.407 16.929 -11.710 1.00 49.31 84 SER A O 1
ATOM 697 N N . PRO A 1 85 ? -2.768 18.286 -11.021 1.00 53.19 85 PRO A N 1
ATOM 698 C CA . PRO A 1 85 ? -3.438 18.642 -9.763 1.00 53.19 85 PRO A CA 1
ATOM 699 C C . PRO A 1 85 ? -4.831 19.270 -9.947 1.00 53.19 85 PRO A C 1
ATOM 701 O O . PRO A 1 85 ? -5.613 19.299 -8.998 1.00 53.19 85 PRO A O 1
ATOM 704 N N . ASP A 1 86 ? -5.120 19.751 -11.159 1.00 54.97 86 ASP A N 1
ATOM 705 C CA . ASP A 1 86 ? -6.374 20.380 -11.565 1.00 54.97 86 ASP A CA 1
ATOM 706 C C . ASP A 1 86 ? -7.348 19.401 -12.256 1.00 54.97 86 ASP A C 1
ATOM 708 O O . ASP A 1 86 ? -8.485 19.777 -12.553 1.00 54.97 86 ASP A O 1
ATOM 712 N N . ASP A 1 87 ? -6.945 18.144 -12.495 1.00 47.41 87 ASP A N 1
ATOM 713 C CA . ASP A 1 87 ? -7.846 17.116 -13.016 1.00 47.41 87 ASP A CA 1
ATOM 714 C C . ASP A 1 87 ? -8.889 16.785 -11.947 1.00 47.41 87 ASP A C 1
ATOM 716 O O . ASP A 1 87 ? -8.625 16.183 -10.901 1.00 47.41 87 ASP A O 1
ATOM 720 N N . THR A 1 88 ? -10.113 17.233 -12.206 1.00 46.38 88 THR A N 1
ATOM 721 C CA . THR A 1 88 ? -11.246 17.107 -11.300 1.00 46.38 88 THR A CA 1
ATOM 722 C C . THR A 1 88 ? -11.589 15.627 -11.141 1.00 46.38 88 THR A C 1
ATOM 724 O O . THR A 1 88 ? -12.189 15.010 -12.016 1.00 46.38 88 THR A O 1
ATOM 727 N N . PHE A 1 89 ? -11.239 15.047 -9.990 1.00 46.56 89 PHE A N 1
ATOM 728 C CA . PHE A 1 89 ? -11.618 13.691 -9.564 1.00 46.56 89 PHE A CA 1
ATOM 729 C C . PHE A 1 89 ? -13.124 13.609 -9.220 1.00 46.56 89 PHE A C 1
ATOM 731 O O . PHE A 1 89 ? -13.515 13.085 -8.178 1.00 46.56 89 PHE A O 1
ATOM 738 N N . GLN A 1 90 ? -13.992 14.206 -10.041 1.00 40.81 90 GLN A N 1
ATOM 739 C CA . GLN A 1 90 ? -15.435 14.201 -9.836 1.00 40.81 90 GLN A CA 1
ATOM 740 C C . GLN A 1 90 ? -16.057 13.121 -10.711 1.00 40.81 90 GLN A C 1
ATOM 742 O O . GLN A 1 90 ? -16.086 13.183 -11.935 1.00 40.81 90 GLN A O 1
ATOM 747 N N . THR A 1 91 ? -16.533 12.093 -10.024 1.00 43.66 91 THR A N 1
ATOM 748 C CA . THR A 1 91 ? -17.365 11.017 -10.535 1.00 43.66 91 THR A CA 1
ATOM 749 C C . THR A 1 91 ? -18.675 11.569 -11.093 1.00 43.66 91 THR A C 1
ATOM 751 O O . THR A 1 91 ? -19.691 11.568 -10.403 1.00 43.66 91 THR A O 1
ATOM 754 N N . GLU A 1 92 ? -18.690 11.975 -12.354 1.00 39.59 92 GLU A N 1
ATOM 755 C CA . GLU A 1 92 ? -19.883 11.790 -13.170 1.00 39.59 92 GLU A CA 1
ATOM 756 C C . GLU A 1 92 ? -19.729 10.437 -13.863 1.00 39.59 92 GLU A C 1
ATOM 758 O O . GLU A 1 92 ? -18.898 10.251 -14.752 1.00 39.59 92 GLU A O 1
ATOM 763 N N . ARG A 1 93 ? -20.493 9.441 -13.393 1.00 41.38 93 ARG A N 1
ATOM 764 C CA . ARG A 1 93 ? -20.746 8.224 -14.171 1.00 41.38 93 ARG A CA 1
ATOM 765 C C . ARG A 1 93 ? -21.208 8.687 -15.550 1.00 41.38 93 ARG A C 1
ATOM 767 O O . ARG A 1 93 ? -22.298 9.241 -15.655 1.00 41.38 93 ARG A O 1
ATOM 774 N N . GLN A 1 94 ? -20.385 8.468 -16.570 1.00 38.12 94 GLN A N 1
ATOM 775 C CA . GLN A 1 94 ? -20.819 8.608 -17.953 1.00 38.12 94 GLN A CA 1
ATOM 776 C C . GLN A 1 94 ? -22.017 7.671 -18.149 1.00 38.12 94 GLN A C 1
ATOM 778 O O . GLN A 1 94 ? -21.902 6.461 -17.936 1.00 38.12 94 GLN A O 1
ATOM 783 N N . ALA A 1 95 ? -23.171 8.284 -18.411 1.00 35.62 95 ALA A N 1
ATOM 784 C CA . ALA A 1 95 ? -24.411 7.630 -18.803 1.00 35.62 95 ALA A CA 1
ATOM 785 C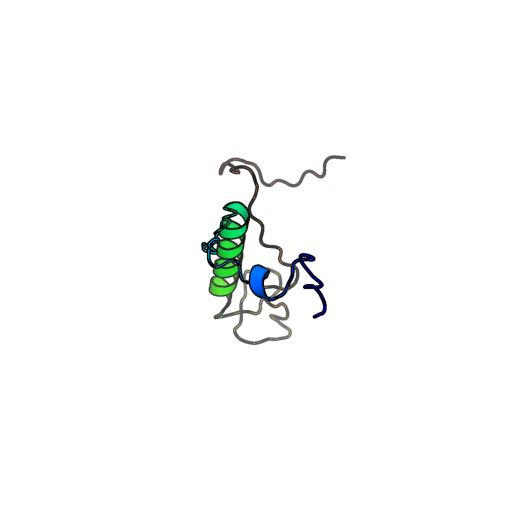 C . ALA A 1 95 ? -24.325 7.124 -20.248 1.00 35.62 95 ALA A C 1
ATOM 787 O O . ALA A 1 95 ? -23.587 7.749 -21.045 1.00 35.62 95 ALA A O 1
#

Foldseek 3Di:
DQADPPPRHRPVCVPPPPDDPDDDDDDDVQVVVQVVQVVVLCVVCVQFQFAQVPVPDTHNDDDPNGNDGSPRVDDGGDDPDDDDPPNPPDDPPDD